Protein AF-A0A9W9I554-F1 (afdb_monomer_lite)

Radius of gyration: 12.95 Å; chains: 1; bounding box: 32×22×33 Å

Sequence (76 aa):
MVNAELRRQVINVYKELLWLGREYPLGYQYFRDRLHRAFVGQAHITDEEQIRKGIARAEFVKKGELFCLRSSLISN

Structure (mmCIF, N/CA/C/O backbone):
data_AF-A0A9W9I554-F1
#
_entry.id   AF-A0A9W9I554-F1
#
loop_
_atom_site.group_PDB
_atom_site.id
_atom_site.type_symbol
_atom_site.label_atom_id
_atom_site.label_alt_id
_atom_site.label_comp_id
_atom_site.label_asym_id
_atom_site.label_entity_id
_atom_site.label_seq_id
_atom_site.pdbx_PDB_ins_code
_atom_site.Cartn_x
_atom_site.Cartn_y
_atom_site.Cartn_z
_atom_site.occupancy
_atom_site.B_iso_or_equiv
_atom_site.auth_seq_id
_atom_site.auth_comp_id
_atom_site.auth_asym_id
_atom_site.auth_atom_id
_atom_site.pdbx_PDB_model_num
ATOM 1 N N . MET A 1 1 ? -13.974 -5.304 16.790 1.00 49.34 1 MET A N 1
ATOM 2 C CA . MET A 1 1 ? -14.917 -5.208 15.651 1.00 49.34 1 MET A CA 1
ATOM 3 C C . MET A 1 1 ? -14.122 -4.697 14.468 1.00 49.34 1 MET A C 1
ATOM 5 O O . 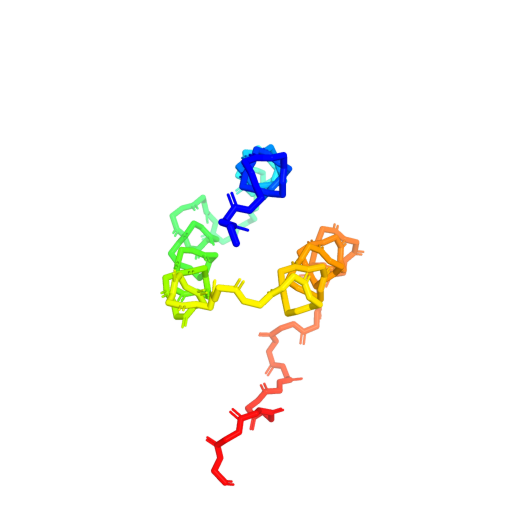MET A 1 1 ? -13.396 -3.730 14.643 1.00 49.34 1 MET A O 1
ATOM 9 N N . VAL A 1 2 ? -14.158 -5.362 13.312 1.00 57.69 2 VAL A N 1
ATOM 10 C CA . VAL A 1 2 ? -13.352 -4.918 12.163 1.00 57.69 2 VAL A CA 1
ATOM 11 C C . VAL A 1 2 ? -13.971 -3.634 11.626 1.00 57.69 2 VAL A C 1
ATOM 13 O O . VAL A 1 2 ? -15.107 -3.649 11.155 1.00 57.69 2 VAL A O 1
ATOM 16 N N . ASN A 1 3 ? -13.253 -2.524 11.763 1.00 70.56 3 ASN A N 1
ATOM 17 C CA . ASN A 1 3 ? -13.775 -1.197 11.482 1.00 70.56 3 ASN A CA 1
ATOM 18 C C . ASN A 1 3 ? -14.043 -1.052 9.970 1.00 70.56 3 ASN A C 1
ATOM 20 O O . ASN A 1 3 ? -13.117 -1.001 9.153 1.00 70.56 3 ASN A O 1
ATOM 24 N N . ALA A 1 4 ? -15.320 -1.075 9.576 1.00 77.00 4 ALA A N 1
ATOM 25 C CA . ALA A 1 4 ? -15.734 -1.091 8.171 1.00 77.00 4 ALA A CA 1
ATOM 26 C C . ALA A 1 4 ? -15.269 0.165 7.412 1.00 77.00 4 ALA A C 1
ATOM 28 O O . ALA A 1 4 ? -14.998 0.101 6.211 1.00 77.00 4 ALA A O 1
ATOM 29 N N . GLU A 1 5 ? -15.106 1.285 8.120 1.00 81.12 5 GLU A N 1
ATOM 30 C CA . GLU A 1 5 ? -14.573 2.529 7.565 1.00 81.12 5 GLU A CA 1
ATOM 31 C C . GLU A 1 5 ? -13.115 2.395 7.122 1.00 81.12 5 GLU A C 1
ATOM 33 O O . GLU A 1 5 ? -12.776 2.797 6.008 1.00 81.12 5 GLU A O 1
ATOM 38 N N . LEU A 1 6 ? -12.261 1.761 7.934 1.00 78.12 6 LEU A N 1
ATOM 39 C CA . LEU A 1 6 ? -10.849 1.565 7.592 1.00 78.12 6 LEU A CA 1
ATOM 40 C C . LEU A 1 6 ? -10.695 0.677 6.354 1.00 78.12 6 LEU A C 1
ATOM 42 O O . LEU A 1 6 ? -9.911 0.988 5.459 1.00 78.12 6 LEU A O 1
ATOM 46 N N . ARG A 1 7 ? -11.502 -0.387 6.243 1.00 78.19 7 ARG A N 1
ATOM 47 C CA . ARG A 1 7 ? -11.531 -1.228 5.033 1.00 78.19 7 ARG A CA 1
ATOM 48 C C . ARG A 1 7 ? -11.909 -0.424 3.792 1.00 78.19 7 ARG A C 1
ATOM 50 O O . ARG A 1 7 ? -11.309 -0.609 2.735 1.00 78.19 7 ARG A O 1
ATOM 57 N N . ARG A 1 8 ? -12.874 0.488 3.915 1.00 84.81 8 ARG A N 1
ATOM 58 C CA . ARG A 1 8 ? -13.306 1.350 2.810 1.00 84.81 8 ARG A CA 1
ATOM 59 C C . ARG A 1 8 ? -12.210 2.337 2.398 1.00 84.81 8 ARG A C 1
ATOM 61 O O . ARG A 1 8 ? -11.990 2.511 1.201 1.00 84.81 8 ARG A O 1
ATOM 68 N N . GLN A 1 9 ? -11.484 2.912 3.359 1.00 84.81 9 GLN A N 1
ATOM 69 C CA . GLN A 1 9 ? -10.328 3.774 3.083 1.00 84.81 9 GLN A CA 1
ATOM 70 C C . GLN A 1 9 ? -9.218 3.019 2.345 1.00 84.81 9 GLN A C 1
ATOM 72 O O . GLN A 1 9 ? -8.748 3.492 1.313 1.00 84.81 9 GLN A O 1
ATOM 77 N N . VAL A 1 10 ? -8.862 1.811 2.797 1.00 82.44 10 VAL A N 1
ATOM 78 C CA . VAL A 1 10 ? -7.857 0.969 2.124 1.00 82.44 10 VAL A CA 1
ATOM 79 C C . VAL A 1 10 ? -8.250 0.680 0.672 1.00 82.44 10 VAL A C 1
ATOM 81 O O . VAL A 1 10 ? -7.418 0.793 -0.225 1.00 82.44 10 VAL A O 1
ATOM 84 N N . ILE A 1 11 ? -9.522 0.355 0.415 1.00 84.50 11 ILE A N 1
ATOM 85 C CA . ILE A 1 11 ? -10.020 0.100 -0.946 1.00 84.50 11 ILE A CA 1
ATOM 86 C C . ILE A 1 11 ? -9.932 1.357 -1.822 1.00 84.50 11 ILE A C 1
ATOM 88 O O . ILE A 1 11 ? -9.587 1.254 -3.001 1.00 84.50 11 ILE A O 1
ATOM 92 N N . ASN A 1 12 ? -10.235 2.536 -1.276 1.00 89.00 12 ASN A N 1
ATOM 93 C CA . ASN A 1 12 ? -10.114 3.795 -2.014 1.00 89.00 12 ASN A CA 1
ATOM 94 C C . ASN A 1 12 ? -8.656 4.081 -2.390 1.00 89.00 12 ASN A C 1
ATOM 96 O O . ASN A 1 12 ? -8.369 4.310 -3.564 1.00 89.00 12 ASN A O 1
ATOM 100 N N . VAL A 1 13 ? -7.740 3.960 -1.426 1.00 85.44 13 VAL A N 1
ATOM 101 C CA . VAL A 1 13 ? -6.299 4.147 -1.647 1.00 85.44 13 VAL A CA 1
ATOM 102 C C . VAL A 1 13 ? -5.768 3.143 -2.674 1.00 85.44 13 VAL A C 1
ATOM 104 O O . VAL A 1 13 ? -5.031 3.517 -3.584 1.00 85.44 13 VAL A O 1
ATOM 107 N N . TYR A 1 14 ? -6.200 1.880 -2.598 1.00 83.94 14 TYR A N 1
ATOM 108 C CA . TYR A 1 14 ? -5.849 0.851 -3.578 1.00 83.94 14 TYR A CA 1
ATOM 109 C C . TYR A 1 14 ? -6.256 1.248 -5.000 1.00 83.94 14 TYR A C 1
ATOM 111 O O . TYR A 1 14 ? -5.459 1.109 -5.927 1.00 83.94 14 TYR A O 1
ATOM 119 N N . LYS A 1 15 ? -7.478 1.765 -5.181 1.00 86.75 15 LYS A N 1
ATOM 120 C CA . LYS A 1 15 ? -7.953 2.229 -6.489 1.00 86.75 15 LYS A CA 1
ATOM 121 C C . LYS A 1 15 ? -7.124 3.405 -6.992 1.00 86.75 15 LYS A C 1
ATOM 123 O O . LYS A 1 15 ? -6.697 3.361 -8.138 1.00 86.75 15 LYS A O 1
ATOM 128 N N . GLU A 1 16 ? -6.870 4.415 -6.160 1.00 87.38 16 GLU A N 1
ATOM 129 C CA . GLU A 1 16 ? -6.043 5.570 -6.538 1.00 87.38 16 GLU A CA 1
ATOM 130 C C . GLU A 1 16 ? -4.636 5.164 -6.994 1.00 87.38 16 GLU A C 1
ATOM 132 O O . GLU A 1 16 ? -4.174 5.615 -8.039 1.00 87.38 16 GLU A O 1
ATOM 137 N N . LEU A 1 17 ? -3.974 4.270 -6.256 1.00 83.06 17 LEU A N 1
ATOM 138 C CA . LEU A 1 17 ? -2.661 3.738 -6.640 1.00 83.06 17 LEU A CA 1
ATOM 139 C C . LEU A 1 17 ? -2.718 2.995 -7.974 1.00 83.06 17 LEU A C 1
ATOM 141 O O . LEU A 1 17 ? -1.835 3.152 -8.811 1.00 83.06 17 LEU A O 1
ATOM 145 N N . LEU A 1 18 ? -3.770 2.205 -8.194 1.00 84.75 18 LEU A N 1
ATOM 146 C CA . LEU A 1 18 ? -3.985 1.500 -9.456 1.00 84.75 18 LEU A CA 1
ATOM 147 C C 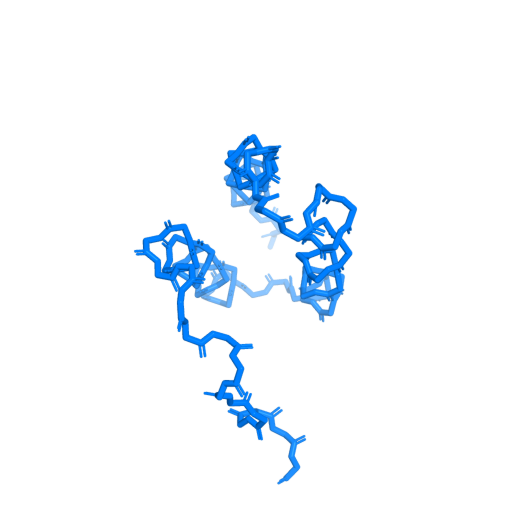. LEU A 1 18 ? -4.147 2.464 -10.640 1.00 84.75 18 LEU A C 1
ATOM 149 O O . LEU A 1 18 ? -3.698 2.147 -11.740 1.00 84.75 18 LEU A O 1
ATOM 153 N N . TRP A 1 19 ? -4.809 3.604 -10.419 1.00 85.31 19 TRP A N 1
ATOM 154 C CA . TRP A 1 19 ? -4.976 4.651 -11.426 1.00 85.31 19 TRP A CA 1
ATOM 155 C C . TRP A 1 19 ? -3.643 5.314 -11.771 1.00 85.31 19 TRP A C 1
ATOM 157 O O . TRP A 1 19 ? -3.341 5.444 -12.952 1.00 85.31 19 TRP A O 1
ATOM 167 N N . LEU A 1 20 ? -2.821 5.643 -10.771 1.00 82.12 20 LEU A N 1
ATOM 168 C CA . LEU A 1 20 ? -1.484 6.217 -10.975 1.00 82.12 20 LEU A CA 1
ATOM 169 C C . LEU A 1 20 ? -0.546 5.255 -11.716 1.00 82.12 20 LEU A C 1
ATOM 171 O O . LEU A 1 20 ? 0.119 5.636 -12.674 1.00 82.12 20 LEU A O 1
ATOM 175 N N . GLY A 1 21 ? -0.569 3.971 -11.351 1.00 80.50 21 GLY A N 1
ATOM 176 C CA . GLY A 1 21 ? 0.267 2.943 -11.974 1.00 80.50 21 GLY A CA 1
ATOM 177 C C . GLY A 1 21 ? -0.055 2.637 -13.446 1.00 80.50 21 GLY A C 1
ATOM 178 O O . GLY A 1 21 ? 0.614 1.796 -14.047 1.00 80.50 21 GLY A O 1
ATOM 179 N N . ARG A 1 22 ? -1.076 3.268 -14.048 1.00 82.44 22 ARG A N 1
ATOM 180 C CA . ARG A 1 22 ? -1.413 3.116 -15.478 1.00 82.44 22 ARG A CA 1
ATOM 181 C C . ARG A 1 22 ? -0.407 3.802 -16.397 1.00 82.44 22 ARG A C 1
ATOM 183 O O . ARG A 1 22 ? -0.179 3.295 -17.490 1.00 82.44 22 ARG A O 1
ATOM 190 N N . GLU A 1 23 ? 0.194 4.899 -15.949 1.00 78.94 23 GLU A N 1
ATOM 191 C CA . GLU A 1 23 ? 1.229 5.636 -16.690 1.00 78.94 23 GLU A CA 1
ATOM 192 C C . GLU A 1 23 ? 2.649 5.158 -16.345 1.00 78.94 23 GLU A C 1
ATOM 194 O O . GLU A 1 23 ? 3.639 5.726 -16.802 1.00 78.94 23 GLU A O 1
ATOM 199 N N . TYR A 1 24 ? 2.771 4.084 -15.558 1.00 78.38 24 TYR A N 1
ATOM 200 C CA . TYR A 1 24 ? 4.064 3.591 -15.103 1.00 78.38 24 TYR A CA 1
ATOM 201 C C . TYR A 1 24 ? 4.879 2.979 -16.260 1.00 78.38 24 TYR A C 1
ATOM 203 O O . TYR A 1 24 ? 4.376 2.085 -16.950 1.00 78.38 24 TYR A O 1
ATOM 211 N N . PRO A 1 25 ? 6.158 3.364 -16.448 1.00 79.56 25 PRO A N 1
ATOM 212 C CA . PRO A 1 25 ? 6.967 2.948 -17.600 1.00 79.56 25 PRO A CA 1
ATOM 213 C C . PRO A 1 25 ? 7.257 1.440 -17.647 1.00 79.56 25 PRO A C 1
ATOM 215 O O . PRO A 1 25 ? 7.428 0.880 -18.725 1.00 79.56 25 PRO A O 1
ATOM 218 N N . LEU A 1 26 ? 7.273 0.755 -16.496 1.00 80.62 26 LEU A N 1
ATOM 219 C CA . LEU A 1 26 ? 7.426 -0.710 -16.419 1.00 80.62 26 LEU A CA 1
ATOM 220 C C . LEU A 1 26 ? 6.116 -1.478 -16.676 1.00 80.62 26 LEU A C 1
ATOM 222 O O . LEU A 1 26 ? 6.105 -2.709 -16.679 1.00 80.62 26 LEU A O 1
ATOM 226 N N . GLY A 1 27 ? 5.011 -0.764 -16.886 1.00 81.94 27 GLY A N 1
ATOM 227 C CA . GLY A 1 27 ? 3.711 -1.329 -17.204 1.00 81.94 27 GLY A CA 1
ATOM 228 C C . GLY A 1 27 ? 2.826 -1.599 -15.987 1.00 81.94 27 GLY A C 1
ATOM 229 O O . GLY A 1 27 ? 3.264 -1.963 -14.893 1.00 81.94 27 GLY A O 1
ATOM 230 N N . TYR A 1 28 ? 1.522 -1.480 -16.230 1.00 83.31 28 TYR A N 1
ATOM 231 C CA . TYR A 1 28 ? 0.464 -1.618 -15.231 1.00 83.31 28 TYR A CA 1
ATOM 232 C C . TYR A 1 28 ? 0.486 -2.958 -14.477 1.00 83.31 28 TYR A C 1
ATOM 234 O O . TYR A 1 28 ? 0.275 -2.995 -13.264 1.00 83.31 28 TYR A O 1
ATOM 242 N N . GLN A 1 29 ? 0.756 -4.070 -15.174 1.00 83.44 29 GLN A N 1
ATOM 243 C CA . GLN A 1 29 ? 0.791 -5.396 -14.543 1.00 83.44 29 GLN A CA 1
ATOM 244 C C . GLN A 1 29 ? 1.900 -5.509 -13.494 1.00 83.44 29 GLN A C 1
ATOM 246 O O . GLN A 1 29 ? 1.669 -6.075 -12.428 1.00 83.44 29 GLN A O 1
ATOM 251 N N . TYR A 1 30 ? 3.071 -4.926 -13.761 1.00 83.06 30 TYR A N 1
ATOM 252 C CA . TYR A 1 30 ? 4.208 -4.968 -12.845 1.00 83.06 30 TYR A CA 1
ATOM 253 C C . TYR A 1 30 ? 3.897 -4.246 -11.530 1.00 83.06 30 TYR A C 1
ATOM 255 O O . TYR A 1 30 ? 4.136 -4.770 -10.439 1.00 83.06 30 TYR A O 1
ATOM 263 N N . PHE A 1 31 ? 3.304 -3.055 -11.638 1.00 82.44 31 PHE A N 1
ATOM 264 C CA . PHE A 1 31 ? 2.887 -2.269 -10.483 1.00 82.44 31 PHE A CA 1
ATOM 265 C C . PHE A 1 31 ? 1.776 -2.976 -9.698 1.00 82.44 31 PHE A C 1
ATOM 267 O O . PHE A 1 31 ? 1.872 -3.131 -8.479 1.00 82.44 31 PHE A O 1
ATOM 274 N N . ARG A 1 32 ? 0.748 -3.471 -10.402 1.00 84.50 32 ARG A N 1
ATOM 275 C CA . ARG A 1 32 ? -0.383 -4.178 -9.794 1.00 84.50 32 ARG A CA 1
ATOM 276 C C . ARG A 1 32 ? 0.059 -5.409 -9.009 1.00 84.50 32 ARG A C 1
ATOM 278 O O . ARG A 1 32 ? -0.449 -5.608 -7.909 1.00 84.50 32 ARG A O 1
ATOM 285 N N . ASP A 1 33 ? 0.970 -6.219 -9.545 1.00 85.25 33 ASP A N 1
ATOM 286 C CA . ASP A 1 33 ? 1.411 -7.456 -8.892 1.00 85.25 33 ASP A CA 1
ATOM 287 C C . ASP A 1 33 ? 2.179 -7.169 -7.592 1.00 85.25 33 ASP A C 1
ATOM 289 O O . ASP A 1 33 ? 1.863 -7.740 -6.547 1.00 85.25 33 ASP A O 1
ATOM 293 N N . ARG A 1 34 ? 3.106 -6.196 -7.604 1.00 83.31 34 ARG A N 1
ATOM 294 C CA . ARG A 1 34 ? 3.801 -5.753 -6.381 1.00 83.31 34 ARG A CA 1
ATOM 295 C C . ARG A 1 34 ? 2.832 -5.213 -5.336 1.00 83.31 34 ARG A C 1
ATOM 297 O O . ARG A 1 34 ? 2.936 -5.576 -4.163 1.00 83.31 34 ARG A O 1
ATOM 304 N N . LEU A 1 35 ? 1.902 -4.356 -5.761 1.00 82.38 35 LEU A N 1
ATOM 305 C CA . LEU A 1 35 ? 0.906 -3.768 -4.874 1.00 82.38 35 LEU A CA 1
ATOM 306 C C . LEU A 1 35 ? 0.049 -4.879 -4.250 1.00 82.38 35 LEU A C 1
ATOM 308 O O . LEU A 1 35 ? -0.086 -4.958 -3.032 1.00 82.38 35 LEU A O 1
ATOM 312 N N . HIS A 1 36 ? -0.467 -5.791 -5.077 1.00 83.88 36 HIS A N 1
ATOM 313 C CA . HIS A 1 36 ? -1.314 -6.893 -4.636 1.00 83.88 36 HIS A CA 1
ATOM 314 C C . HIS A 1 36 ? -0.603 -7.802 -3.630 1.00 83.88 36 HIS A C 1
ATOM 316 O O . HIS A 1 36 ? -1.176 -8.082 -2.581 1.00 83.88 36 HIS A O 1
ATOM 322 N N . ARG A 1 37 ? 0.654 -8.193 -3.878 1.00 82.06 37 ARG A N 1
ATOM 323 C CA . ARG A 1 37 ? 1.429 -9.015 -2.932 1.00 82.06 37 ARG A CA 1
ATOM 324 C C . ARG A 1 37 ? 1.582 -8.352 -1.564 1.00 82.06 37 ARG A C 1
ATOM 326 O O . ARG A 1 37 ? 1.405 -9.022 -0.549 1.00 82.06 37 ARG A O 1
ATOM 333 N N . ALA A 1 38 ? 1.867 -7.050 -1.526 1.00 80.25 38 ALA A N 1
ATOM 334 C CA . ALA A 1 38 ? 1.995 -6.310 -0.271 1.00 80.25 38 ALA A CA 1
ATOM 335 C C . ALA A 1 38 ? 0.673 -6.294 0.519 1.00 80.25 38 ALA A C 1
ATOM 337 O O . ALA A 1 38 ? 0.656 -6.607 1.708 1.00 80.25 38 ALA A O 1
ATOM 338 N N . PHE A 1 39 ? -0.449 -6.014 -0.154 1.00 79.25 39 PHE A N 1
ATOM 339 C CA . PHE A 1 39 ? -1.767 -5.987 0.485 1.00 79.25 39 PHE A CA 1
ATOM 340 C C . PHE A 1 39 ? -2.257 -7.378 0.910 1.00 79.25 39 PHE A C 1
ATOM 342 O O . PHE A 1 39 ? -2.819 -7.511 1.994 1.00 79.25 39 PHE A O 1
ATOM 349 N N . VAL A 1 40 ? -2.019 -8.420 0.108 1.00 81.25 40 VAL A N 1
ATOM 350 C CA . VAL A 1 40 ? -2.366 -9.808 0.461 1.00 81.25 40 VAL A CA 1
ATOM 351 C C . VAL A 1 40 ? -1.583 -10.265 1.690 1.00 81.25 40 VAL A C 1
ATOM 353 O O . VAL A 1 40 ? -2.174 -10.839 2.603 1.00 81.25 40 VAL A O 1
ATOM 356 N N . GLY A 1 41 ? -0.289 -9.936 1.771 1.00 79.56 41 GLY A N 1
ATOM 357 C CA . GLY A 1 41 ? 0.529 -10.222 2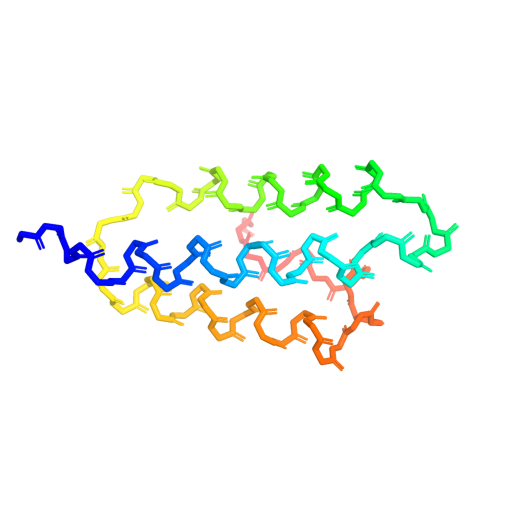.952 1.00 79.56 41 GLY A CA 1
ATOM 358 C C . GLY A 1 41 ? -0.004 -9.568 4.230 1.00 79.56 41 GLY A C 1
ATOM 359 O O . GLY A 1 41 ? 0.157 -10.123 5.310 1.00 79.56 41 GLY A O 1
ATOM 360 N N . GLN A 1 42 ? -0.699 -8.434 4.116 1.00 75.25 42 GLN A N 1
ATOM 361 C CA . GLN A 1 42 ? -1.278 -7.690 5.238 1.00 75.25 42 GLN A CA 1
ATOM 362 C C . GLN A 1 42 ? -2.784 -7.950 5.444 1.00 75.25 42 GLN A C 1
ATOM 364 O O . GLN A 1 42 ? -3.366 -7.418 6.384 1.00 75.25 42 GLN A O 1
ATOM 369 N N . ALA A 1 43 ? -3.430 -8.782 4.620 1.00 77.06 43 ALA A N 1
ATOM 370 C CA . ALA A 1 43 ? -4.882 -9.003 4.662 1.00 77.06 43 ALA A CA 1
ATOM 371 C C . ALA A 1 43 ? -5.374 -9.699 5.946 1.00 77.06 43 ALA A C 1
ATOM 373 O O . ALA A 1 43 ? -6.545 -9.579 6.304 1.00 77.06 43 ALA A O 1
ATOM 374 N N . HIS A 1 44 ? -4.484 -10.415 6.639 1.00 78.31 44 HIS A N 1
ATOM 375 C CA . HIS A 1 44 ? -4.771 -11.082 7.911 1.00 78.31 44 HIS A CA 1
ATOM 376 C C . HIS A 1 44 ? -4.741 -10.123 9.115 1.00 78.31 44 HIS A C 1
ATOM 378 O O . HIS A 1 44 ? -5.178 -10.477 10.211 1.00 78.31 44 HIS A O 1
ATOM 384 N N . ILE A 1 45 ? -4.221 -8.906 8.932 1.00 79.19 45 ILE A N 1
ATOM 385 C CA . ILE A 1 45 ? -4.107 -7.917 9.996 1.00 79.19 45 ILE A CA 1
ATOM 386 C C . ILE A 1 45 ? -5.497 -7.362 10.311 1.00 79.19 45 ILE A C 1
ATOM 388 O O . ILE A 1 45 ? -6.174 -6.791 9.457 1.00 79.19 45 ILE A O 1
ATOM 392 N N . THR A 1 46 ? -5.906 -7.518 11.568 1.00 78.44 46 THR A N 1
ATOM 393 C CA . THR A 1 46 ? -7.184 -6.994 12.086 1.00 78.44 46 THR A CA 1
ATOM 394 C C . THR A 1 46 ? -6.980 -5.759 12.975 1.00 78.44 46 THR A C 1
ATOM 396 O O . THR A 1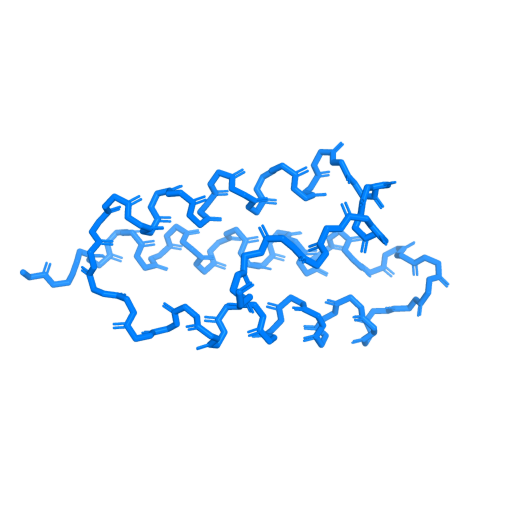 46 ? -7.945 -5.127 13.394 1.00 78.44 46 THR A O 1
ATOM 399 N N . ASP A 1 47 ? -5.721 -5.409 13.240 1.00 83.38 47 ASP A N 1
ATOM 400 C CA . ASP A 1 47 ? -5.319 -4.307 14.105 1.00 83.38 47 ASP A CA 1
ATOM 401 C C . ASP A 1 47 ? -5.417 -2.943 13.398 1.00 83.38 47 ASP A C 1
ATOM 403 O O . ASP A 1 47 ? -4.920 -2.759 12.283 1.00 83.38 47 ASP A O 1
ATOM 407 N N . GLU A 1 48 ? -6.064 -1.975 14.047 1.00 82.00 48 GLU A N 1
ATOM 408 C CA . GLU A 1 48 ? -6.357 -0.664 13.458 1.00 82.00 48 GLU A CA 1
ATOM 409 C C . GLU A 1 48 ? -5.103 0.201 13.261 1.00 82.00 48 GLU A C 1
ATOM 411 O O . GLU A 1 48 ? -5.013 0.922 12.262 1.00 82.00 48 GLU A O 1
ATOM 416 N N . GLU A 1 49 ? -4.111 0.120 14.155 1.00 83.12 49 GLU A N 1
ATOM 417 C CA . GLU A 1 49 ? -2.850 0.855 13.998 1.00 83.12 49 GLU A CA 1
ATOM 418 C C . GLU A 1 49 ? -2.070 0.353 12.788 1.00 83.12 49 GLU A C 1
ATOM 420 O O . GLU A 1 49 ? -1.528 1.142 12.009 1.00 83.12 49 GLU A O 1
ATOM 425 N N . GLN A 1 50 ? -2.031 -0.962 12.601 1.00 81.62 50 GLN A N 1
ATOM 426 C CA . GLN A 1 50 ? -1.345 -1.561 11.465 1.00 81.62 50 GLN A CA 1
ATOM 427 C C . GLN A 1 50 ? -2.031 -1.219 10.136 1.00 81.62 50 GLN A C 1
ATOM 429 O O . GLN A 1 50 ? -1.346 -0.959 9.143 1.00 81.62 50 GLN A O 1
ATOM 434 N N . ILE A 1 51 ? -3.367 -1.138 10.113 1.00 82.94 51 ILE A N 1
ATOM 435 C CA . ILE A 1 51 ? -4.108 -0.671 8.931 1.00 82.94 51 ILE A CA 1
ATOM 436 C C . ILE A 1 51 ? -3.749 0.789 8.615 1.00 82.94 51 ILE A C 1
ATOM 438 O O . ILE A 1 51 ? -3.453 1.109 7.462 1.00 82.94 51 ILE A O 1
ATOM 442 N N . ARG A 1 52 ? -3.687 1.665 9.628 1.00 84.56 52 ARG A N 1
ATOM 443 C CA . ARG A 1 52 ? -3.260 3.067 9.453 1.00 84.56 52 ARG A CA 1
ATOM 444 C C . ARG A 1 52 ? -1.829 3.175 8.924 1.00 84.56 52 ARG A C 1
ATOM 446 O O . ARG A 1 52 ? -1.580 3.945 7.999 1.00 84.56 52 ARG A O 1
ATOM 453 N N . LYS A 1 53 ? -0.898 2.365 9.443 1.00 84.12 53 LYS A N 1
ATOM 454 C CA . LYS A 1 53 ? 0.483 2.283 8.929 1.00 84.12 53 LYS A CA 1
ATOM 455 C C . LYS A 1 53 ? 0.522 1.819 7.471 1.00 84.12 53 LYS A C 1
ATOM 457 O O . LYS A 1 53 ? 1.303 2.351 6.686 1.00 84.12 53 LYS A O 1
ATOM 462 N N . GLY A 1 54 ? -0.334 0.868 7.093 1.00 81.75 54 GLY A N 1
ATOM 463 C CA . GLY A 1 54 ? -0.491 0.418 5.708 1.00 81.75 54 GLY A CA 1
ATOM 464 C C . GLY A 1 54 ? -0.935 1.540 4.768 1.00 81.75 54 GLY A C 1
ATOM 465 O O . GLY A 1 54 ? -0.331 1.717 3.711 1.00 81.75 54 GLY A O 1
ATOM 466 N N . ILE A 1 55 ? -1.923 2.341 5.180 1.00 82.69 55 ILE A N 1
ATOM 467 C CA . ILE A 1 55 ? -2.395 3.511 4.421 1.00 82.69 55 ILE A CA 1
ATOM 468 C C . ILE A 1 55 ? -1.274 4.549 4.270 1.00 82.69 55 ILE A C 1
ATOM 470 O O . ILE A 1 55 ? -0.977 4.960 3.151 1.00 82.69 55 ILE A O 1
ATOM 474 N N . ALA A 1 56 ? -0.580 4.897 5.357 1.00 83.94 56 ALA A N 1
ATOM 475 C CA . ALA A 1 56 ? 0.533 5.849 5.315 1.00 83.94 56 ALA A CA 1
ATOM 476 C C . ALA A 1 56 ? 1.672 5.380 4.390 1.00 83.94 56 ALA A C 1
ATOM 478 O O . ALA A 1 56 ? 2.258 6.168 3.647 1.00 83.94 56 ALA A O 1
ATOM 479 N N . ARG A 1 57 ? 1.971 4.074 4.387 1.00 79.12 57 ARG A N 1
ATOM 480 C CA . ARG A 1 57 ? 2.966 3.480 3.484 1.00 79.12 57 ARG A CA 1
ATOM 481 C C . ARG A 1 57 ? 2.519 3.555 2.026 1.00 79.12 57 ARG A C 1
ATOM 483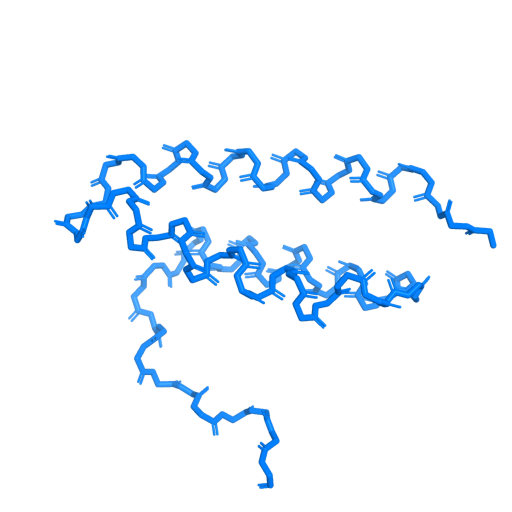 O O . ARG A 1 57 ? 3.338 3.822 1.154 1.00 79.12 57 ARG A O 1
ATOM 490 N N . ALA A 1 58 ? 1.234 3.343 1.765 1.00 80.88 58 ALA A N 1
ATOM 491 C CA . ALA A 1 58 ? 0.645 3.435 0.437 1.00 80.88 58 ALA A CA 1
ATOM 492 C C . ALA A 1 58 ? 0.689 4.882 -0.105 1.00 80.88 58 ALA A C 1
ATOM 494 O O . ALA A 1 58 ? 1.080 5.095 -1.252 1.00 80.88 58 ALA A O 1
ATOM 495 N N . GLU A 1 59 ? 0.408 5.882 0.736 1.00 81.38 59 GLU A N 1
ATOM 496 C CA . GLU A 1 59 ? 0.601 7.301 0.398 1.00 81.38 59 GLU A CA 1
ATOM 497 C C . GLU A 1 59 ? 2.074 7.659 0.166 1.00 81.38 59 GLU A C 1
ATOM 499 O O . GLU A 1 59 ? 2.399 8.423 -0.744 1.00 81.38 59 GLU A O 1
ATOM 504 N N . PHE A 1 60 ? 2.987 7.068 0.938 1.00 77.94 60 PHE A N 1
ATOM 505 C CA . PHE A 1 60 ? 4.421 7.246 0.726 1.00 77.94 60 PHE A CA 1
ATOM 506 C C . PHE A 1 60 ? 4.880 6.670 -0.620 1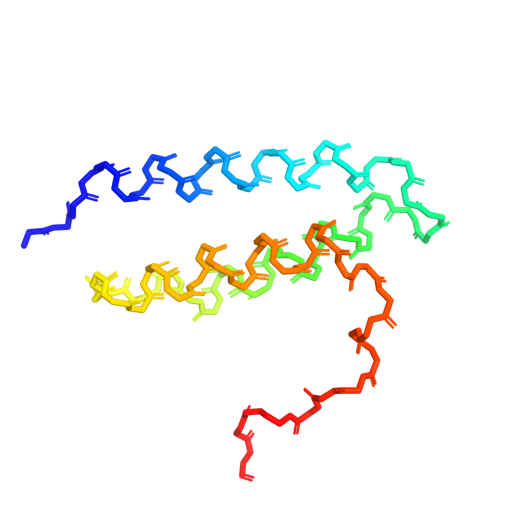.00 77.94 60 PHE A C 1
ATOM 508 O O . PHE A 1 60 ? 5.673 7.305 -1.307 1.00 77.94 60 PHE A O 1
ATOM 515 N N . VAL A 1 61 ? 4.353 5.513 -1.038 1.00 73.12 61 VAL A N 1
ATOM 516 C CA . VAL A 1 61 ? 4.624 4.934 -2.367 1.00 73.12 61 VAL A CA 1
ATOM 517 C C . VAL A 1 61 ? 4.076 5.832 -3.478 1.00 73.12 61 VAL A C 1
ATOM 519 O O . VAL A 1 61 ? 4.795 6.084 -4.438 1.00 73.12 61 VAL A O 1
ATOM 522 N N . LYS A 1 62 ? 2.866 6.387 -3.311 1.00 72.50 62 LYS A N 1
ATOM 523 C CA . LYS A 1 62 ? 2.287 7.394 -4.223 1.00 72.50 62 LYS A CA 1
ATOM 524 C C . LYS A 1 62 ? 3.172 8.641 -4.345 1.00 72.50 62 LYS A C 1
ATOM 526 O O . LYS A 1 62 ? 3.307 9.195 -5.427 1.00 72.50 62 LYS A O 1
ATOM 531 N N . LYS A 1 63 ? 3.782 9.090 -3.246 1.00 69.62 63 LYS A N 1
ATOM 532 C CA . LYS A 1 63 ? 4.672 10.264 -3.233 1.00 69.62 63 LYS A CA 1
ATOM 533 C C . LYS A 1 63 ? 6.104 9.950 -3.688 1.00 69.62 63 LYS A C 1
ATOM 535 O O . LYS A 1 63 ? 6.832 10.856 -4.083 1.00 69.62 63 LYS A O 1
ATOM 540 N N . GLY A 1 64 ? 6.524 8.693 -3.588 1.00 62.34 64 GLY A N 1
ATOM 541 C CA . GLY A 1 64 ? 7.922 8.279 -3.625 1.00 62.34 64 GLY A CA 1
ATOM 542 C C . GLY A 1 64 ? 8.170 7.046 -4.485 1.00 62.34 64 GLY A C 1
ATOM 543 O O . GLY A 1 64 ? 8.909 6.161 -4.057 1.00 62.34 64 GLY A O 1
ATOM 544 N N . GLU A 1 65 ? 7.605 6.994 -5.695 1.00 52.72 65 GLU A N 1
ATOM 545 C CA . GLU A 1 65 ? 7.800 5.960 -6.734 1.00 52.72 65 GLU A CA 1
ATOM 546 C C . GLU A 1 65 ? 9.275 5.602 -7.076 1.00 52.72 65 GLU A C 1
ATOM 548 O O . GLU A 1 65 ? 9.518 4.768 -7.947 1.00 52.72 65 GLU A O 1
ATOM 553 N N . LEU A 1 66 ? 10.281 6.145 -6.375 1.00 47.84 66 LEU A N 1
ATOM 554 C CA . LEU A 1 66 ? 11.706 5.997 -6.683 1.00 47.84 66 LEU A CA 1
ATOM 555 C C . LEU A 1 66 ? 12.593 5.327 -5.606 1.00 47.84 66 LEU A C 1
ATOM 557 O O . LEU A 1 66 ? 13.805 5.300 -5.794 1.00 47.84 66 LEU A O 1
ATOM 561 N N . PHE A 1 67 ? 12.077 4.756 -4.503 1.00 40.16 67 PHE A N 1
ATOM 562 C CA . PHE A 1 67 ? 12.965 4.124 -3.487 1.00 40.16 67 PHE A CA 1
ATOM 563 C C . PHE A 1 67 ? 12.830 2.594 -3.294 1.00 40.16 67 PHE A C 1
ATOM 565 O O . PHE A 1 67 ? 13.633 1.976 -2.593 1.00 40.16 67 PHE A O 1
ATOM 572 N N . CYS A 1 68 ? 11.888 1.915 -3.959 1.00 40.66 68 CYS A N 1
ATOM 573 C CA . CYS A 1 68 ? 11.604 0.483 -3.727 1.00 40.66 68 CYS A CA 1
ATOM 574 C C . CYS A 1 68 ? 12.497 -0.542 -4.472 1.00 40.66 68 CYS A C 1
ATOM 576 O O . CYS A 1 68 ? 12.068 -1.679 -4.703 1.00 40.66 68 CYS A O 1
ATOM 578 N N . LEU A 1 69 ? 13.753 -0.199 -4.782 1.00 41.38 69 LEU A N 1
ATOM 579 C CA . LEU A 1 69 ? 14.817 -1.203 -4.971 1.00 41.38 69 LEU A CA 1
ATOM 580 C C . LEU A 1 69 ? 15.689 -1.398 -3.723 1.00 41.38 69 LEU A C 1
ATOM 582 O O . LEU A 1 69 ? 16.534 -2.287 -3.709 1.00 41.38 69 LEU A O 1
ATOM 586 N N . ARG A 1 70 ? 15.478 -0.632 -2.646 1.00 39.84 70 ARG A N 1
ATOM 587 C CA . ARG A 1 70 ? 16.340 -0.712 -1.464 1.00 39.84 70 ARG A CA 1
ATOM 588 C C . ARG A 1 70 ? 15.527 -0.752 -0.181 1.00 39.84 70 ARG A C 1
ATOM 590 O O . ARG A 1 70 ? 15.398 0.259 0.493 1.00 39.84 70 ARG A O 1
ATOM 597 N N . SER A 1 71 ? 14.981 -1.922 0.146 1.00 33.31 71 SER A N 1
ATOM 598 C CA . SER A 1 71 ? 14.896 -2.417 1.531 1.00 33.31 71 SER A CA 1
ATOM 599 C C . SER A 1 71 ? 14.263 -3.805 1.570 1.00 33.31 71 SER A C 1
ATOM 601 O O . SER A 1 71 ? 13.070 -3.964 1.818 1.00 33.31 71 SER A O 1
ATOM 603 N N . SER A 1 72 ? 15.115 -4.815 1.413 1.00 40.19 72 SER A N 1
ATOM 604 C CA . SER A 1 72 ? 14.997 -6.129 2.053 1.00 40.19 72 SER A CA 1
ATOM 605 C C . SER A 1 72 ? 15.066 -6.015 3.591 1.00 40.19 72 SER A C 1
ATOM 607 O O . SER A 1 72 ? 15.854 -6.697 4.228 1.00 40.19 72 SER A O 1
ATOM 609 N N . LEU A 1 73 ? 14.310 -5.103 4.207 1.00 41.53 73 LEU A N 1
ATOM 610 C CA . LEU A 1 73 ? 14.443 -4.746 5.626 1.00 41.53 73 LEU A CA 1
ATOM 611 C C . LEU A 1 73 ? 13.076 -4.686 6.309 1.00 41.53 73 LEU A C 1
ATOM 613 O O . LEU A 1 73 ? 12.719 -3.673 6.889 1.00 41.53 73 LEU A O 1
ATOM 617 N N . ILE A 1 74 ? 12.298 -5.764 6.210 1.00 39.84 74 ILE A N 1
ATOM 618 C CA . ILE A 1 74 ? 11.549 -6.314 7.349 1.00 39.84 74 ILE A CA 1
ATOM 619 C C . ILE A 1 74 ? 11.576 -7.842 7.161 1.00 39.84 74 ILE A C 1
ATOM 621 O O . ILE A 1 74 ? 11.005 -8.341 6.194 1.00 39.84 74 ILE A O 1
ATOM 625 N N . SER A 1 75 ? 12.260 -8.530 8.084 1.00 32.41 75 SER A N 1
ATOM 626 C CA . SER A 1 75 ? 12.297 -9.989 8.316 1.00 32.41 75 SER A CA 1
ATOM 627 C C . SER A 1 75 ? 13.260 -10.848 7.471 1.00 32.41 75 SER A C 1
ATOM 629 O O . SER A 1 75 ? 12.857 -11.472 6.494 1.00 32.41 75 SER A O 1
ATOM 631 N N . ASN A 1 76 ? 14.509 -10.996 7.928 1.00 36.09 76 ASN A N 1
ATOM 632 C CA . ASN A 1 76 ? 14.888 -12.059 8.876 1.00 36.09 76 ASN A CA 1
ATOM 633 C C . ASN A 1 76 ? 15.949 -11.513 9.836 1.00 36.09 76 ASN A C 1
ATOM 635 O O . ASN A 1 76 ? 16.847 -10.801 9.333 1.00 36.09 76 ASN A O 1
#

Foldseek 3Di:
DQPVVLVVLVVVLLVVQLVVLCPPPVHSVVSNVVSVVVCVVCVPDSDPVVSVVVSVVSVCCVVPVDDVVDDPPDDD

pLDDT: mean 73.87, std 15.78, range [32.41, 89.0]

Organism: NCBI:txid189055

InterPro domains:
  IPR045296 ETFRF1, LYR domain [cd20265] (7-69)
  IPR052000 Electron transfer flavoprotein regulatory factor 1 [PTHR21024] (2-64)

Secondary structure (DSSP, 8-state):
---HHHHHHHHHHHHHHHHHTTS-TT-HHHHHHHHHHHHHHHTT---HHHHHHHHHHHHHHHH-TT-TTS---S--